Protein AF-A0A0H2R9W7-F1 (afdb_monomer_lite)

pLDDT: mean 80.7, std 16.56, range [43.09, 95.38]

Secondary structure (DSSP, 8-state):
--S---TT--EEEEE---SPTTEETTEE--TT-SSPPPPPPPPPEEEEEE-PPPP-S-S-SSSSSSSTTS--------

Foldseek 3Di:
DAQDDDPPFAKDWAFDDDDDWQDDPPDGDDPPDPPDDDGDDGTDTDPIDTDDDDDPDPPPPPPVPPVPPDDDDDDDDD

Sequence (78 aa):
MPANYNAGVFESCLGDDDLPMGVYGTSTWYQGVNPTPSAHPAASSSSCHTVPTVSVSPAKKRRDGMLTVHAGEPTAAP

Organism: NCBI:txid27342

Structure (mmCIF, N/CA/C/O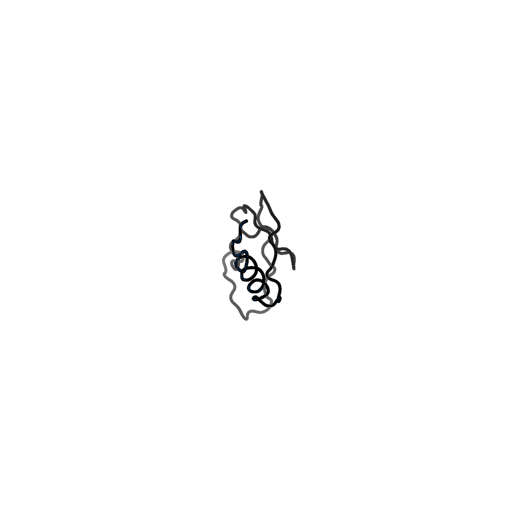 backbone):
data_AF-A0A0H2R9W7-F1
#
_entry.id   AF-A0A0H2R9W7-F1
#
loop_
_atom_site.group_PDB
_atom_site.id
_atom_site.type_symbol
_atom_site.label_atom_id
_atom_site.label_alt_id
_atom_site.label_comp_id
_atom_site.label_asym_id
_atom_site.label_entity_id
_atom_site.label_seq_id
_atom_site.pdbx_PDB_ins_code
_atom_site.Cartn_x
_atom_site.Cartn_y
_atom_site.Cartn_z
_atom_site.occupancy
_atom_site.B_iso_or_equiv
_atom_site.auth_seq_id
_atom_site.auth_comp_id
_atom_site.auth_asym_id
_atom_site.auth_atom_id
_atom_site.pdbx_PDB_model_num
ATOM 1 N N . MET A 1 1 ? 2.113 7.376 -2.177 1.00 83.94 1 MET A N 1
ATOM 2 C CA . MET A 1 1 ? 1.801 6.216 -1.289 1.00 83.94 1 MET A CA 1
ATOM 3 C C . MET A 1 1 ? 2.083 4.879 -1.989 1.00 83.94 1 MET A C 1
ATOM 5 O O . MET A 1 1 ? 2.412 4.931 -3.170 1.00 83.94 1 MET A O 1
ATOM 9 N N . PRO A 1 2 ? 2.051 3.698 -1.319 1.00 83.56 2 PRO A N 1
ATOM 10 C CA . PRO A 1 2 ? 2.295 2.419 -1.995 1.00 83.56 2 PRO A CA 1
ATOM 11 C C . PRO A 1 2 ? 1.297 2.166 -3.131 1.00 83.56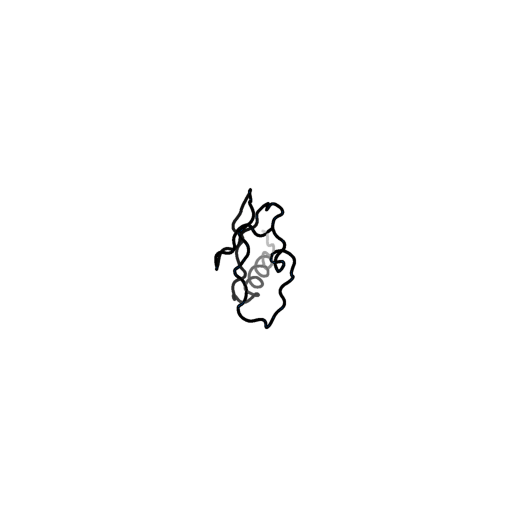 2 PRO A C 1
ATOM 13 O O . PRO A 1 2 ? 0.093 2.326 -2.954 1.00 83.56 2 PRO A O 1
ATOM 16 N N . ALA A 1 3 ? 1.817 1.744 -4.282 1.00 88.88 3 ALA A N 1
ATOM 17 C CA . ALA A 1 3 ? 1.038 1.470 -5.489 1.00 88.88 3 ALA A CA 1
ATOM 18 C C . ALA A 1 3 ? 0.323 0.108 -5.469 1.00 88.88 3 ALA A C 1
ATOM 20 O O . ALA A 1 3 ? -0.661 -0.095 -6.174 1.00 88.88 3 ALA A O 1
ATOM 21 N N . ASN A 1 4 ? 0.845 -0.858 -4.707 1.00 88.19 4 ASN A N 1
ATOM 22 C CA . ASN A 1 4 ? 0.337 -2.226 -4.676 1.00 88.19 4 ASN A CA 1
ATOM 23 C C . ASN A 1 4 ? 0.648 -2.891 -3.324 1.00 88.19 4 ASN A C 1
ATOM 25 O O . ASN A 1 4 ? 1.774 -2.796 -2.837 1.00 88.19 4 ASN A O 1
ATOM 29 N N . TYR A 1 5 ? -0.339 -3.578 -2.743 1.00 88.44 5 TYR A N 1
ATOM 30 C CA . TYR A 1 5 ? -0.228 -4.323 -1.480 1.00 88.44 5 TYR A CA 1
ATOM 31 C C . TYR A 1 5 ? -0.213 -5.849 -1.657 1.00 88.44 5 TYR A C 1
ATOM 33 O O . TYR A 1 5 ? -0.206 -6.587 -0.670 1.00 88.44 5 TYR A O 1
ATOM 41 N N . ASN A 1 6 ? -0.224 -6.345 -2.896 1.00 89.56 6 ASN A N 1
ATOM 42 C CA . ASN A 1 6 ? -0.196 -7.774 -3.183 1.00 89.56 6 ASN A CA 1
ATOM 43 C C . ASN A 1 6 ? 1.090 -8.414 -2.645 1.00 89.56 6 ASN A C 1
ATOM 45 O O . ASN A 1 6 ? 2.196 -7.902 -2.824 1.00 89.56 6 ASN A O 1
ATOM 49 N N . ALA A 1 7 ? 0.946 -9.579 -2.018 1.00 89.25 7 ALA A N 1
ATOM 50 C CA . ALA A 1 7 ? 2.078 -10.314 -1.476 1.00 89.25 7 ALA A CA 1
ATOM 51 C C . ALA A 1 7 ? 3.078 -10.713 -2.577 1.00 89.25 7 ALA A C 1
ATOM 53 O O . ALA A 1 7 ? 2.689 -11.157 -3.656 1.00 89.25 7 ALA A O 1
ATOM 54 N N . GLY A 1 8 ? 4.375 -10.583 -2.281 1.00 88.56 8 GLY A N 1
ATOM 55 C CA . GLY A 1 8 ? 5.461 -10.980 -3.186 1.00 88.56 8 GLY A CA 1
ATOM 56 C C . GLY A 1 8 ? 5.710 -10.031 -4.362 1.00 88.56 8 GLY A C 1
ATOM 57 O O . GLY A 1 8 ? 6.611 -10.292 -5.157 1.00 88.56 8 GLY A O 1
ATOM 58 N N . VAL A 1 9 ? 4.955 -8.936 -4.468 1.00 90.69 9 VAL A N 1
ATOM 59 C CA . VAL A 1 9 ? 5.150 -7.908 -5.490 1.00 90.69 9 VAL A CA 1
ATOM 60 C C . VAL A 1 9 ? 6.020 -6.797 -4.915 1.00 90.69 9 VAL A C 1
ATOM 62 O O . VAL A 1 9 ? 5.704 -6.218 -3.878 1.00 90.69 9 VAL A O 1
ATOM 65 N N . PHE A 1 10 ? 7.124 -6.505 -5.597 1.00 91.25 10 PHE A N 1
ATOM 66 C CA . PHE A 1 10 ? 8.043 -5.437 -5.228 1.00 91.25 10 PHE A CA 1
ATOM 67 C C . PHE A 1 10 ? 8.217 -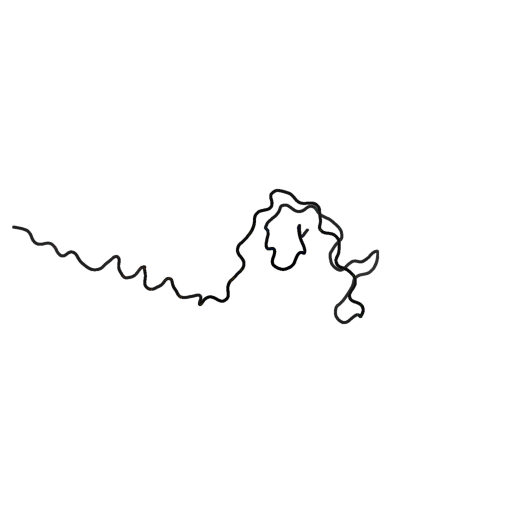4.522 -6.431 1.00 91.25 10 PHE A C 1
ATOM 69 O O . PHE A 1 10 ? 8.811 -4.905 -7.436 1.00 91.25 10 PHE A O 1
ATOM 76 N N . GLU A 1 11 ? 7.694 -3.308 -6.319 1.00 92.75 11 GLU A N 1
ATOM 77 C CA . GLU A 1 11 ? 7.671 -2.328 -7.401 1.00 92.75 11 GLU A CA 1
ATOM 78 C C . GLU A 1 11 ? 8.147 -0.973 -6.884 1.00 92.75 11 GLU A C 1
ATOM 80 O O . GLU A 1 11 ? 7.921 -0.609 -5.727 1.00 92.75 11 GLU A O 1
ATOM 85 N N . SER A 1 12 ? 8.782 -0.210 -7.765 1.00 93.19 12 SER A N 1
ATOM 86 C CA . SER A 1 12 ? 9.029 1.213 -7.578 1.00 93.19 12 SER A CA 1
ATOM 87 C C . SER A 1 12 ? 8.118 1.981 -8.528 1.00 93.19 12 SER A C 1
ATOM 89 O O . SER A 1 12 ? 8.178 1.763 -9.734 1.00 93.19 12 SER A O 1
ATOM 91 N N . CYS A 1 13 ? 7.261 2.846 -7.985 1.00 94.25 13 CYS A N 1
ATOM 92 C CA . CYS A 1 13 ? 6.293 3.635 -8.747 1.00 94.25 13 CYS A CA 1
ATOM 93 C C . CYS A 1 13 ? 6.287 5.088 -8.268 1.00 94.25 13 CYS A C 1
ATOM 95 O O . CYS A 1 13 ? 6.602 5.371 -7.107 1.00 94.25 13 CYS A O 1
ATOM 97 N N . LEU A 1 14 ? 5.827 5.993 -9.131 1.00 94.38 14 LEU A N 1
ATOM 98 C CA . LEU A 1 14 ? 5.381 7.323 -8.725 1.00 94.38 14 LEU A CA 1
ATOM 99 C C . LEU A 1 14 ? 3.939 7.202 -8.234 1.00 94.38 14 LEU A C 1
ATOM 101 O O . LEU A 1 14 ? 3.029 7.012 -9.039 1.00 94.38 14 LEU A O 1
ATOM 105 N N . GLY A 1 15 ? 3.748 7.227 -6.916 1.00 90.69 15 GLY A N 1
ATOM 106 C CA . GLY A 1 15 ? 2.432 7.095 -6.292 1.00 90.69 15 GLY A CA 1
ATOM 107 C C . GLY A 1 15 ? 1.924 8.423 -5.752 1.00 90.69 15 GLY A C 1
ATOM 108 O O . GLY A 1 15 ? 2.671 9.114 -5.056 1.00 90.69 15 GLY A O 1
ATOM 109 N N . ASP A 1 16 ? 0.651 8.713 -6.004 1.00 93.56 16 ASP A N 1
ATOM 110 C CA . ASP A 1 16 ? -0.040 9.892 -5.484 1.00 93.56 16 ASP A CA 1
ATOM 111 C C . ASP A 1 16 ? -0.177 9.831 -3.950 1.00 93.56 16 ASP A C 1
ATOM 113 O O . ASP A 1 16 ? 0.009 8.779 -3.312 1.00 93.56 16 ASP A O 1
ATOM 117 N N . ASP A 1 17 ? -0.484 10.976 -3.345 1.00 91.69 17 ASP A N 1
ATOM 118 C CA . ASP A 1 17 ? -0.888 11.051 -1.942 1.00 91.69 17 ASP A CA 1
ATOM 119 C C . ASP A 1 17 ? -2.339 10.571 -1.782 1.00 91.69 17 ASP A C 1
ATOM 121 O O . ASP A 1 17 ? -3.201 10.878 -2.603 1.00 91.69 17 ASP A O 1
ATOM 125 N N . ASP A 1 18 ? -2.609 9.813 -0.719 1.00 91.06 18 ASP A N 1
ATOM 126 C CA . ASP A 1 18 ? -3.925 9.232 -0.417 1.00 91.06 18 ASP A CA 1
ATOM 127 C C . ASP A 1 18 ? -4.133 9.157 1.118 1.00 91.06 18 ASP A C 1
ATOM 129 O O . ASP A 1 18 ? -3.523 9.917 1.877 1.00 91.06 18 ASP A O 1
ATOM 133 N N . LEU A 1 19 ? -4.999 8.268 1.606 1.00 91.31 19 LEU A N 1
ATOM 134 C CA . LEU A 1 19 ? -5.310 8.081 3.020 1.00 91.31 19 LEU A CA 1
ATOM 135 C C . LEU A 1 19 ? -4.072 7.658 3.836 1.00 91.31 19 LEU A C 1
ATOM 137 O O . LEU A 1 19 ? -3.493 6.602 3.564 1.00 91.31 19 LEU A O 1
ATOM 141 N N . PRO A 1 20 ? -3.689 8.394 4.896 1.00 90.44 20 PRO A N 1
ATOM 142 C CA . PRO A 1 20 ? -2.499 8.078 5.679 1.00 90.44 20 PRO A CA 1
ATOM 143 C C . PRO A 1 20 ? -2.633 6.737 6.407 1.00 90.44 20 PRO A C 1
ATOM 145 O O . PRO A 1 20 ? -3.577 6.512 7.162 1.00 90.44 20 PRO A O 1
ATOM 148 N N . MET A 1 21 ? -1.659 5.846 6.197 1.00 90.19 21 MET A N 1
ATOM 149 C CA . MET A 1 21 ? -1.651 4.504 6.784 1.00 90.19 21 MET A CA 1
ATOM 150 C C . MET A 1 21 ? -1.757 4.568 8.309 1.00 90.19 21 MET A C 1
ATOM 152 O O . MET A 1 21 ? -0.970 5.245 8.970 1.00 90.19 21 MET A O 1
ATOM 156 N N . GLY A 1 22 ? -2.719 3.833 8.865 1.00 90.81 22 GLY A N 1
ATOM 157 C CA . GLY A 1 22 ? -2.972 3.809 10.304 1.00 90.81 22 GLY A CA 1
ATOM 158 C C . GLY A 1 22 ? -3.987 4.847 10.783 1.00 90.81 22 GLY A C 1
ATOM 159 O O . GLY A 1 22 ? -4.335 4.804 11.956 1.00 90.81 22 GLY A O 1
ATOM 160 N N . VAL A 1 23 ? -4.503 5.730 9.922 1.00 93.88 23 VAL A N 1
ATOM 161 C CA . VAL A 1 23 ? -5.602 6.648 10.259 1.00 93.88 23 VAL A CA 1
ATOM 162 C C . VAL A 1 23 ? -6.885 6.193 9.574 1.00 93.88 23 VAL A C 1
ATOM 164 O O . VAL A 1 23 ? -6.988 6.204 8.353 1.00 93.88 23 VAL A O 1
ATOM 167 N N . TYR A 1 24 ? -7.891 5.856 10.372 1.00 91.44 24 TYR A N 1
ATOM 168 C CA . TYR A 1 24 ? -9.191 5.386 9.908 1.00 91.44 24 TYR A CA 1
ATOM 169 C C . TYR A 1 24 ? -10.261 6.395 10.330 1.00 91.44 24 TYR A C 1
ATOM 171 O O . TYR A 1 24 ? -10.641 6.476 11.500 1.00 91.44 24 TYR A O 1
ATOM 179 N N . GLY A 1 25 ? -10.721 7.212 9.379 1.00 89.94 25 GLY A N 1
ATOM 180 C CA . GLY A 1 25 ? -11.613 8.337 9.665 1.00 89.94 25 GLY A CA 1
ATOM 181 C C . GLY A 1 25 ? -10.904 9.412 10.492 1.00 89.94 25 GLY A C 1
ATOM 182 O O . GLY A 1 25 ? -9.965 10.040 10.015 1.00 89.94 25 GLY A O 1
ATOM 183 N N . THR A 1 26 ? -11.344 9.621 11.734 1.00 91.56 26 THR A N 1
ATOM 184 C CA . THR A 1 26 ? -10.772 10.614 12.665 1.00 91.56 26 THR A CA 1
ATOM 185 C C . THR A 1 26 ? -9.896 9.992 13.759 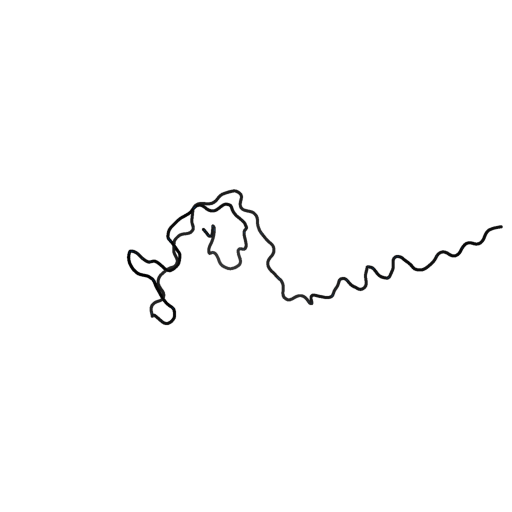1.00 91.56 26 THR A C 1
ATOM 187 O O . THR A 1 26 ? -9.570 10.665 14.735 1.00 91.56 26 THR A O 1
ATOM 190 N N . SER A 1 27 ? -9.556 8.703 13.659 1.00 91.12 27 SER A N 1
ATOM 191 C CA . SER A 1 27 ? -8.830 7.966 14.702 1.00 91.12 27 SER A CA 1
ATOM 192 C C . SER A 1 27 ? -7.592 7.264 14.156 1.00 91.12 27 SER A C 1
ATOM 194 O O . SER A 1 27 ? -7.590 6.781 13.027 1.00 91.12 27 SER A O 1
ATOM 196 N N . THR A 1 28 ? -6.553 7.163 14.984 1.00 92.69 28 THR A N 1
ATOM 197 C CA . THR A 1 28 ? -5.313 6.448 14.654 1.00 92.69 28 THR A CA 1
ATOM 198 C C . THR A 1 28 ? -5.314 5.067 15.301 1.00 92.69 28 THR A C 1
ATOM 200 O O . THR A 1 28 ? -5.617 4.925 16.485 1.00 92.69 28 THR A O 1
ATOM 203 N N . TRP A 1 29 ? -4.960 4.045 14.531 1.00 93.75 29 TRP A N 1
ATOM 204 C CA . TRP A 1 29 ? -4.787 2.682 15.008 1.00 93.75 29 TRP A CA 1
ATOM 205 C C . TRP A 1 29 ? -3.393 2.475 15.610 1.00 93.75 29 TRP A C 1
ATOM 207 O O . TRP A 1 29 ? -2.403 3.041 15.146 1.00 93.75 29 TRP A O 1
ATOM 217 N N . TYR A 1 30 ? -3.310 1.616 16.623 1.00 92.88 30 TYR A N 1
ATOM 218 C CA . TYR A 1 30 ? -2.066 1.217 17.273 1.00 92.88 30 TYR A CA 1
ATOM 219 C C . TYR A 1 30 ? -2.011 -0.306 17.452 1.00 92.88 30 TYR A C 1
ATOM 221 O O . TYR A 1 30 ? -3.038 -0.984 17.497 1.00 92.88 30 TYR A O 1
ATOM 229 N N . GLN A 1 31 ? -0.794 -0.849 17.545 1.00 92.88 31 GLN A N 1
ATOM 230 C CA . GLN A 1 31 ? -0.558 -2.294 17.616 1.00 92.88 31 GLN A CA 1
ATOM 231 C C . GLN A 1 31 ? -1.210 -2.943 18.846 1.00 92.88 31 GLN A C 1
ATOM 233 O O . GLN A 1 31 ? -1.273 -2.346 19.919 1.00 92.88 31 GLN A O 1
ATOM 238 N N . GLY A 1 32 ? -1.652 -4.195 18.692 1.00 91.88 32 GLY A N 1
ATOM 239 C CA . GLY A 1 32 ? -2.256 -4.993 19.768 1.00 91.88 32 GLY A CA 1
ATOM 240 C C . GLY A 1 32 ? -3.781 -4.880 19.893 1.00 91.88 32 GLY A C 1
ATOM 241 O O . GLY A 1 32 ? -4.364 -5.559 20.734 1.00 91.88 32 GLY A O 1
ATOM 242 N N . VAL A 1 33 ? -4.442 -4.070 19.060 1.00 90.69 33 VAL A N 1
ATOM 243 C CA . VAL A 1 33 ? -5.911 -3.967 19.006 1.00 90.69 33 VAL A CA 1
ATOM 244 C C . VAL A 1 33 ? -6.490 -5.022 18.057 1.00 90.69 33 VAL A C 1
ATOM 246 O O . VAL A 1 33 ? -5.991 -5.187 16.946 1.00 90.69 33 VAL A O 1
ATOM 249 N N . ASN A 1 34 ? -7.561 -5.707 18.481 1.00 89.50 34 ASN A N 1
ATOM 250 C CA . ASN A 1 34 ? -8.268 -6.723 17.696 1.00 89.50 34 ASN A CA 1
ATOM 251 C C . ASN A 1 34 ? -9.747 -6.324 17.468 1.00 89.50 34 ASN A C 1
ATOM 253 O O . ASN A 1 34 ? -10.425 -6.003 18.446 1.00 89.50 34 ASN A O 1
ATOM 257 N N . PRO A 1 35 ? -10.275 -6.390 16.230 1.00 90.56 35 PRO A N 1
ATOM 258 C CA . PRO A 1 35 ? -9.576 -6.793 15.012 1.00 90.56 35 PRO 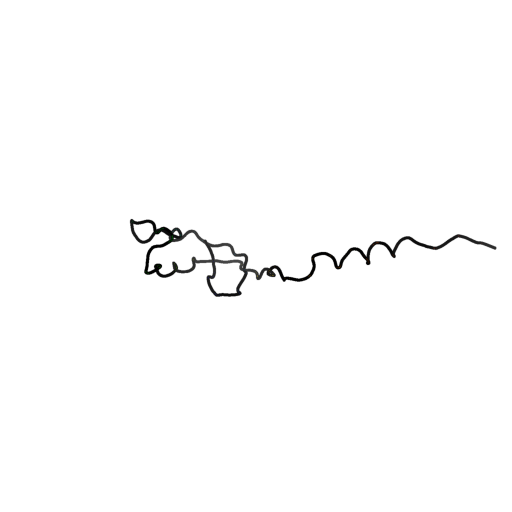A CA 1
ATOM 259 C C . PRO A 1 35 ? -8.606 -5.723 14.508 1.00 90.56 35 PRO A C 1
ATOM 261 O O . PRO A 1 35 ? -8.833 -4.524 14.675 1.00 90.56 35 PRO A O 1
ATOM 264 N N . THR A 1 36 ? -7.542 -6.168 13.841 1.00 91.62 36 THR A N 1
ATOM 265 C CA . THR A 1 36 ? -6.761 -5.288 12.969 1.00 91.62 36 THR A CA 1
ATOM 266 C C . THR A 1 36 ? -7.685 -4.791 11.849 1.00 91.62 36 THR A C 1
ATOM 268 O O . THR A 1 36 ? -8.327 -5.622 11.199 1.00 91.62 36 THR A O 1
ATOM 271 N N . PRO A 1 37 ? -7.793 -3.473 11.616 1.00 90.69 37 PRO A N 1
ATOM 272 C CA . PRO A 1 37 ? -8.585 -2.930 10.521 1.00 90.69 37 PRO A CA 1
ATOM 273 C C . PRO A 1 37 ? -8.121 -3.447 9.156 1.00 90.69 37 PRO A C 1
ATOM 275 O O . PRO A 1 37 ? -6.971 -3.857 8.985 1.00 90.69 37 PRO A O 1
ATOM 278 N N . SER A 1 38 ? -9.017 -3.387 8.170 1.00 90.69 38 SER A N 1
ATOM 279 C CA . SER A 1 38 ? -8.654 -3.650 6.774 1.00 90.69 38 SER A CA 1
ATOM 280 C C . SER A 1 38 ? -7.570 -2.681 6.306 1.00 90.69 38 SER A C 1
ATOM 282 O O . SER A 1 38 ? -7.570 -1.519 6.701 1.00 90.69 38 SER A O 1
ATOM 284 N N . ALA A 1 39 ? -6.695 -3.135 5.408 1.00 88.12 39 ALA A N 1
ATOM 285 C CA . ALA A 1 39 ? -5.742 -2.258 4.742 1.00 88.12 39 ALA A CA 1
ATOM 286 C C . ALA A 1 39 ? -6.461 -1.133 3.978 1.00 88.12 39 ALA A C 1
ATOM 288 O O . ALA A 1 39 ? -7.581 -1.310 3.487 1.00 88.12 39 ALA A O 1
ATOM 289 N N . HIS A 1 40 ? -5.789 0.011 3.870 1.00 91.12 40 HIS A N 1
ATOM 290 C CA . HIS A 1 40 ? -6.218 1.098 2.998 1.00 91.12 40 HIS A CA 1
ATOM 291 C C . HIS A 1 40 ? -6.178 0.656 1.527 1.00 91.12 40 HIS A C 1
ATOM 293 O O . HIS A 1 40 ? -5.387 -0.227 1.173 1.00 91.12 40 HIS A O 1
ATOM 299 N N . PRO A 1 41 ? -7.007 1.260 0.659 1.00 91.56 41 PRO A N 1
ATOM 300 C CA . PRO A 1 41 ? -6.875 1.067 -0.778 1.00 91.56 41 PRO A CA 1
ATOM 301 C C . PRO A 1 41 ? -5.484 1.504 -1.256 1.00 91.56 41 PRO A C 1
ATOM 303 O O . PRO A 1 41 ? -4.844 2.369 -0.658 1.00 91.56 41 PRO A O 1
ATOM 306 N N . ALA A 1 42 ? -5.006 0.879 -2.331 1.00 91.00 42 ALA A N 1
ATOM 307 C CA . ALA A 1 42 ? -3.787 1.321 -2.992 1.00 91.00 42 ALA A CA 1
ATOM 308 C C . ALA A 1 42 ? -4.025 2.669 -3.673 1.00 91.00 42 ALA A C 1
ATOM 310 O O . ALA A 1 42 ? -5.051 2.862 -4.330 1.00 91.00 42 ALA A O 1
ATOM 311 N N . ALA A 1 43 ? -3.056 3.567 -3.536 1.00 91.25 43 ALA A N 1
ATOM 312 C CA . ALA A 1 43 ? -3.121 4.861 -4.188 1.00 91.25 43 ALA A CA 1
ATOM 313 C C . ALA A 1 43 ? -2.961 4.716 -5.706 1.00 91.25 43 ALA A C 1
ATOM 315 O O . ALA A 1 43 ? -2.324 3.782 -6.208 1.00 91.25 43 ALA A O 1
ATOM 316 N N . SER A 1 44 ? -3.491 5.696 -6.433 1.00 93.94 44 SER A N 1
ATOM 317 C CA . SER A 1 44 ? -3.175 5.884 -7.848 1.00 93.94 44 SER A CA 1
ATOM 318 C C . SER A 1 44 ? -1.657 5.988 -8.045 1.00 93.94 44 SER A C 1
ATOM 320 O O . SER A 1 44 ? -0.931 6.548 -7.216 1.00 93.94 44 SER A O 1
ATOM 322 N N . SER A 1 45 ? -1.158 5.385 -9.122 1.00 94.56 45 SER A N 1
ATOM 323 C CA . SER A 1 45 ? 0.272 5.347 -9.409 1.00 94.56 45 SER A CA 1
ATOM 324 C C . SER A 1 45 ? 0.574 5.247 -10.901 1.00 94.56 45 SER A C 1
ATOM 326 O O . SER A 1 45 ? -0.258 4.835 -11.710 1.00 94.56 45 SER A O 1
ATOM 328 N N . SER A 1 46 ? 1.793 5.641 -11.262 1.00 95.31 46 SER A N 1
ATOM 329 C CA . SER A 1 46 ? 2.315 5.622 -12.627 1.00 95.31 46 SER A CA 1
ATOM 330 C C . SER A 1 46 ? 3.802 5.252 -12.649 1.00 95.31 46 SER A C 1
ATOM 332 O O . SER A 1 46 ? 4.462 5.211 -11.607 1.00 95.31 46 SER A O 1
ATOM 334 N N . SER A 1 47 ? 4.335 4.970 -13.844 1.00 95.38 47 SER A N 1
ATOM 335 C CA . SER A 1 47 ? 5.763 4.672 -14.060 1.00 95.38 47 SER A CA 1
ATOM 336 C C . SER A 1 47 ? 6.301 3.558 -13.151 1.00 95.38 47 SER A C 1
ATOM 338 O O . SER A 1 47 ? 7.361 3.691 -12.544 1.00 95.38 47 SER A O 1
ATOM 340 N N . CYS A 1 48 ? 5.531 2.477 -13.016 1.00 94.69 48 CYS A N 1
ATOM 341 C CA . CYS A 1 48 ? 5.887 1.344 -12.170 1.00 94.69 48 CYS A CA 1
ATOM 342 C C . CYS A 1 48 ? 6.937 0.440 -12.817 1.00 94.69 48 CYS A C 1
ATOM 344 O O . CYS A 1 48 ? 6.827 0.085 -13.995 1.00 94.69 48 CYS A O 1
ATOM 346 N N . HIS A 1 49 ? 7.918 0.027 -12.019 1.00 94.50 49 HIS A N 1
ATOM 347 C CA . HIS A 1 49 ? 8.964 -0.904 -12.419 1.00 94.50 49 HIS A CA 1
ATOM 348 C C . HIS A 1 49 ? 9.237 -1.943 -11.333 1.00 94.50 49 HIS A C 1
ATOM 350 O O . HIS A 1 49 ? 9.465 -1.591 -10.169 1.00 94.50 49 HIS A O 1
ATOM 356 N N . THR A 1 50 ? 9.314 -3.211 -11.740 1.00 93.50 50 THR A N 1
ATOM 357 C CA . THR A 1 50 ? 9.608 -4.314 -10.828 1.00 93.50 50 THR A CA 1
ATOM 358 C C . THR A 1 50 ? 11.024 -4.199 -10.305 1.00 93.50 50 THR A C 1
ATOM 360 O O . THR A 1 50 ? 11.981 -4.084 -11.075 1.00 93.50 50 THR A O 1
ATOM 363 N N . VAL A 1 51 ? 11.168 -4.271 -8.983 1.00 91.94 51 VAL A N 1
ATOM 364 C CA . VAL A 1 51 ? 12.470 -4.283 -8.322 1.00 91.94 51 VAL A CA 1
ATOM 365 C C . VAL A 1 51 ? 12.757 -5.680 -7.770 1.00 91.94 51 VAL A C 1
ATOM 367 O O . VAL A 1 51 ? 11.893 -6.294 -7.140 1.00 91.94 51 VAL A O 1
ATOM 370 N N . PRO A 1 52 ? 13.962 -6.230 -8.002 1.00 88.19 52 PRO A N 1
ATOM 371 C CA . PRO A 1 52 ? 14.318 -7.531 -7.462 1.00 88.19 52 PRO A CA 1
ATOM 372 C C . PRO A 1 52 ? 14.344 -7.472 -5.934 1.00 88.19 52 PRO A C 1
ATOM 374 O O . PRO A 1 52 ? 14.929 -6.567 -5.337 1.00 88.19 52 PRO A O 1
ATOM 377 N N . THR A 1 53 ? 13.733 -8.468 -5.301 1.00 85.19 53 THR A N 1
ATOM 378 C CA . THR A 1 53 ? 13.797 -8.618 -3.848 1.00 85.19 53 THR A CA 1
ATOM 379 C C . THR A 1 53 ? 15.139 -9.207 -3.416 1.00 85.19 53 THR A C 1
ATOM 381 O O . THR A 1 53 ? 15.836 -9.878 -4.187 1.00 85.19 53 THR A O 1
ATOM 384 N N . VAL A 1 54 ? 15.513 -8.972 -2.161 1.00 83.06 54 VAL A N 1
ATOM 385 C CA . VAL A 1 54 ? 16.697 -9.601 -1.573 1.00 83.06 54 VAL A CA 1
ATOM 386 C C . VAL A 1 54 ? 16.466 -11.110 -1.459 1.00 83.06 54 VAL A C 1
ATOM 388 O O . VAL A 1 54 ? 15.474 -11.563 -0.894 1.00 83.06 54 VAL A O 1
ATOM 391 N N . SER A 1 55 ? 17.385 -11.908 -2.007 1.00 77.44 55 SER A N 1
ATOM 392 C CA . SER A 1 55 ? 17.371 -13.367 -1.844 1.00 77.44 55 SER A CA 1
ATOM 393 C C . SER A 1 55 ? 18.335 -13.785 -0.736 1.00 77.44 55 SER A C 1
ATOM 395 O O . SER A 1 55 ? 19.371 -13.151 -0.536 1.00 77.44 55 SER A O 1
ATOM 397 N N . VAL A 1 56 ? 18.041 -14.886 -0.040 1.00 78.38 56 VAL A N 1
ATOM 398 C CA . VAL A 1 56 ? 18.876 -15.445 1.046 1.00 78.38 56 VAL A CA 1
ATOM 399 C C . VAL A 1 56 ? 20.160 -16.138 0.550 1.00 78.38 56 VAL A C 1
ATOM 401 O O . 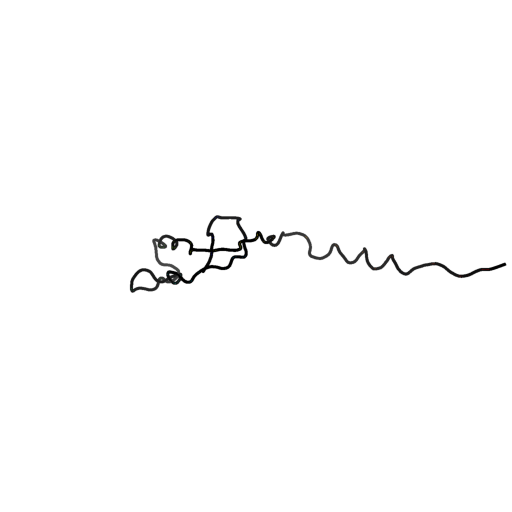VAL A 1 56 ? 20.658 -17.082 1.157 1.00 78.38 56 VAL A O 1
ATOM 404 N N . SER A 1 57 ? 20.723 -15.678 -0.567 1.00 71.88 57 SER A N 1
ATOM 405 C CA . SER A 1 57 ? 21.979 -16.203 -1.104 1.00 71.88 57 SER A CA 1
ATOM 406 C C . SER A 1 57 ? 23.172 -15.670 -0.296 1.00 71.88 57 SER A C 1
ATOM 408 O O . SER A 1 57 ? 23.168 -14.495 0.079 1.00 71.88 57 SER A O 1
ATOM 410 N N . PRO A 1 58 ? 24.235 -16.463 -0.055 1.00 74.19 58 PRO A N 1
ATOM 411 C CA . PRO A 1 58 ? 25.426 -15.970 0.630 1.00 74.19 58 PRO A CA 1
ATOM 412 C C . PRO A 1 58 ? 25.990 -14.728 -0.073 1.00 74.19 58 PRO A C 1
ATOM 414 O O . PRO A 1 58 ? 26.366 -14.784 -1.244 1.00 74.19 58 PRO A O 1
ATOM 417 N N . ALA A 1 59 ? 26.114 -13.617 0.658 1.00 65.56 59 ALA A N 1
ATOM 418 C CA . ALA A 1 59 ? 26.611 -12.330 0.152 1.00 65.56 59 ALA A CA 1
ATOM 419 C C . ALA A 1 59 ? 28.063 -12.367 -0.392 1.00 65.56 59 ALA A C 1
ATOM 421 O O . ALA A 1 59 ? 28.566 -11.373 -0.913 1.00 65.56 59 ALA A O 1
ATOM 422 N N . LYS A 1 60 ? 28.757 -13.511 -0.307 1.00 58.38 60 LYS A N 1
ATOM 423 C CA . LYS A 1 60 ? 30.102 -13.733 -0.852 1.00 58.38 60 LYS A CA 1
ATOM 424 C C . LYS A 1 60 ? 30.102 -14.836 -1.917 1.00 58.38 60 LYS A C 1
ATOM 426 O O . LYS A 1 60 ? 30.456 -15.972 -1.633 1.00 58.38 60 LYS A O 1
ATOM 431 N N . LYS A 1 61 ? 29.787 -14.491 -3.169 1.00 58.22 61 LYS A N 1
ATOM 432 C CA . LYS A 1 61 ? 30.155 -15.308 -4.354 1.00 58.22 61 LYS A CA 1
ATOM 433 C C . LYS A 1 61 ? 30.857 -14.495 -5.454 1.00 58.22 61 LYS A C 1
ATOM 435 O O . LYS A 1 61 ? 30.902 -14.885 -6.617 1.00 58.22 61 LYS A O 1
ATOM 440 N N . ARG A 1 62 ? 31.398 -13.324 -5.103 1.00 62.09 62 ARG A N 1
ATOM 441 C CA . ARG A 1 62 ? 32.103 -12.412 -6.022 1.00 62.09 62 ARG A CA 1
ATOM 442 C C . ARG A 1 62 ? 33.409 -11.887 -5.406 1.00 62.09 62 ARG A C 1
ATOM 444 O O . ARG A 1 62 ? 33.665 -10.693 -5.424 1.00 62.09 62 ARG A O 1
ATOM 451 N N . ARG A 1 63 ? 34.219 -12.760 -4.798 1.00 58.44 63 ARG A N 1
ATOM 452 C CA . ARG A 1 63 ? 35.630 -12.444 -4.483 1.00 58.44 63 ARG A CA 1
ATOM 453 C C . ARG A 1 63 ? 36.646 -13.364 -5.162 1.00 58.44 63 ARG A C 1
ATOM 455 O O . ARG A 1 63 ? 37.806 -12.991 -5.203 1.00 58.44 63 ARG A O 1
ATOM 462 N N . ASP A 1 64 ? 36.217 -14.466 -5.778 1.00 57.50 64 ASP A N 1
ATOM 463 C CA . ASP A 1 64 ? 37.128 -15.356 -6.520 1.00 57.50 64 ASP A CA 1
ATOM 464 C C . ASP A 1 64 ? 37.331 -14.973 -7.994 1.00 57.50 64 ASP A C 1
ATOM 466 O O . ASP A 1 64 ? 38.244 -15.471 -8.634 1.00 57.50 64 ASP A O 1
ATOM 470 N N . GLY A 1 65 ? 36.514 -14.074 -8.557 1.00 53.25 65 GLY A N 1
ATOM 471 C CA . GLY A 1 65 ? 36.606 -13.713 -9.981 1.00 53.25 65 GLY A CA 1
ATOM 472 C C . GLY A 1 65 ? 37.523 -12.530 -10.313 1.00 53.25 65 GLY A C 1
ATOM 473 O O . GLY A 1 65 ? 37.813 -12.316 -11.482 1.00 53.25 65 GLY A O 1
ATOM 474 N N . MET A 1 66 ? 37.958 -11.743 -9.320 1.00 54.62 66 MET A N 1
ATOM 475 C CA . MET A 1 66 ? 38.760 -10.524 -9.546 1.00 54.62 66 MET A CA 1
ATOM 476 C C . MET A 1 66 ? 40.233 -10.674 -9.138 1.00 54.62 66 MET A C 1
ATOM 478 O O . MET A 1 66 ? 41.004 -9.734 -9.293 1.00 54.62 66 MET A O 1
ATOM 482 N N . LEU A 1 67 ? 40.650 -11.844 -8.637 1.00 56.19 67 LEU A N 1
ATOM 483 C CA . LEU A 1 67 ? 42.065 -12.116 -8.351 1.00 56.19 67 LEU A CA 1
ATOM 484 C C . LEU A 1 67 ? 42.796 -12.804 -9.522 1.00 56.19 67 LEU A C 1
ATOM 486 O O . LEU A 1 67 ? 44.020 -12.803 -9.556 1.00 56.19 67 LEU A O 1
ATOM 490 N N . THR A 1 68 ? 42.072 -13.354 -10.503 1.00 52.47 68 THR A N 1
ATOM 491 C CA . THR A 1 68 ? 42.636 -14.165 -11.604 1.00 52.47 68 THR A CA 1
ATOM 492 C C . THR A 1 68 ? 42.771 -13.395 -12.926 1.00 52.47 68 THR A C 1
ATOM 494 O O . THR A 1 68 ? 42.706 -13.990 -13.993 1.00 52.47 68 THR A O 1
ATOM 497 N N . VAL A 1 69 ? 42.924 -12.066 -12.896 1.00 52.78 69 VAL A N 1
ATOM 498 C CA . VAL A 1 69 ? 43.212 -11.269 -14.115 1.00 52.78 69 VAL A CA 1
ATOM 499 C C . VAL A 1 69 ? 44.622 -10.653 -14.092 1.00 52.78 69 VAL A C 1
ATOM 501 O O . VAL A 1 69 ? 45.090 -10.134 -15.098 1.00 52.78 69 VAL A O 1
ATOM 504 N N . HIS A 1 70 ? 45.373 -10.787 -12.993 1.00 52.12 70 HIS A N 1
ATOM 505 C CA . HIS A 1 70 ? 46.723 -10.221 -12.880 1.00 52.12 70 HIS A CA 1
ATOM 506 C C . HIS A 1 70 ? 47.746 -11.235 -12.361 1.00 52.12 70 HIS A C 1
ATOM 508 O O . HIS A 1 70 ? 48.347 -11.039 -11.310 1.00 52.12 70 HIS A O 1
ATOM 514 N N . ALA A 1 71 ? 47.959 -12.328 -13.093 1.00 55.31 71 ALA A N 1
ATOM 515 C CA . ALA A 1 71 ? 49.146 -13.156 -12.895 1.00 55.31 71 ALA A CA 1
ATOM 516 C C . ALA A 1 71 ? 49.554 -13.854 -14.197 1.00 55.31 71 ALA A C 1
ATOM 518 O O . ALA A 1 71 ? 49.084 -14.947 -14.494 1.00 55.31 71 ALA A O 1
ATOM 519 N N . GLY A 1 72 ? 50.477 -13.220 -14.925 1.00 43.09 72 GLY A N 1
ATOM 520 C CA . GLY A 1 72 ? 51.445 -13.933 -15.756 1.00 43.09 72 GLY A CA 1
ATOM 521 C C . GLY A 1 72 ? 51.436 -13.594 -17.241 1.00 43.09 72 GLY A C 1
ATOM 522 O O . GLY A 1 72 ? 50.760 -14.260 -18.009 1.00 43.09 72 GLY A O 1
ATOM 523 N N . GLU A 1 73 ? 52.309 -12.671 -17.646 1.00 47.09 73 GLU A N 1
ATOM 524 C CA . GLU A 1 73 ? 53.145 -12.899 -18.830 1.00 47.09 73 GLU A CA 1
ATOM 525 C C . GLU A 1 73 ? 54.527 -12.254 -18.600 1.00 47.09 73 GLU A C 1
ATOM 527 O O . GLU A 1 73 ? 54.627 -11.026 -18.545 1.00 47.09 73 GLU A O 1
ATOM 532 N N . PRO A 1 74 ? 55.595 -13.043 -18.364 1.00 53.41 74 PRO A N 1
ATOM 533 C CA . PRO A 1 74 ? 56.961 -12.548 -18.384 1.00 53.41 74 PRO A CA 1
ATOM 534 C C . PRO A 1 74 ? 57.527 -12.598 -19.809 1.00 53.41 74 PRO A C 1
ATOM 536 O O . PRO A 1 74 ? 57.571 -13.645 -20.450 1.00 53.41 74 PRO A O 1
ATOM 539 N N . THR A 1 75 ? 57.997 -11.438 -20.258 1.00 54.03 75 THR A N 1
ATOM 540 C CA . THR A 1 75 ? 58.851 -11.193 -21.424 1.00 54.03 75 THR A CA 1
ATOM 541 C C . THR A 1 75 ? 59.928 -12.261 -21.648 1.00 54.03 75 THR A C 1
ATOM 543 O O . THR A 1 75 ? 60.728 -12.514 -20.749 1.00 54.03 75 THR A O 1
ATOM 546 N N . ALA A 1 76 ? 60.063 -12.751 -22.886 1.00 44.34 76 ALA A N 1
ATOM 547 C CA . ALA A 1 76 ? 61.357 -13.143 -23.454 1.00 44.34 76 ALA A CA 1
ATOM 548 C C . ALA A 1 76 ? 61.344 -13.062 -24.993 1.00 44.34 76 ALA A C 1
ATOM 550 O O . ALA A 1 76 ? 60.501 -13.665 -25.654 1.00 44.34 76 ALA A O 1
ATOM 551 N N . ALA A 1 77 ? 62.293 -12.290 -25.525 1.00 44.06 77 ALA A N 1
ATOM 552 C CA . ALA A 1 77 ? 62.639 -12.165 -26.939 1.00 44.06 77 ALA A CA 1
ATOM 553 C C . ALA A 1 77 ? 63.357 -13.423 -27.473 1.00 44.06 77 ALA A C 1
ATOM 555 O O . ALA A 1 77 ? 63.799 -14.272 -26.692 1.00 44.06 77 ALA A O 1
ATOM 556 N N . PRO A 1 78 ? 63.532 -13.510 -28.796 1.00 53.81 78 PRO A N 1
ATOM 557 C CA . PRO A 1 78 ? 64.894 -13.490 -29.344 1.00 53.81 78 PRO A CA 1
ATOM 558 C C . PRO A 1 78 ? 65.213 -12.214 -30.132 1.00 53.81 78 PRO A C 1
ATOM 560 O O . PRO A 1 78 ? 64.310 -11.689 -30.822 1.00 53.81 78 PRO A O 1
#

Radius of gyration: 25.28 Å; chains: 1; bounding box: 76×27×49 Å